Protein AF-A0A1C3VHI4-F1 (afdb_monomer)

Radius of gyration: 15.55 Å; Cα contacts (8 Å, |Δi|>4): 172; chains: 1; bounding box: 32×32×49 Å

Secondary structure (DSSP, 8-state):
-EEEEEEEEE-TTSS-EEEEEEETTS-EEEEEEE--GGGTTSTTTTEEEESSS---HHHHHHHHHHHGGGGGGS-TTSTHHHHHHHHHHHHHHHHHHHHHHHHHHGGG-

pLDDT: mean 90.01, std 13.56, range [45.34, 98.12]

Nearest PDB structures (foldseek):
  4ok4-assembly1_A  TM=4.102E-01  e=2.063E+00  Saccharophagus degradans 2-40
  7fik-assembly1_e  TM=3.287E-01  e=2.193E+00  Xenopus laevis
  3brb-assembly1_A  TM=2.843E-01  e=1.521E+00  Homo sapiens
  5kuy-assembly1_G  TM=4.425E-01  e=8.897E+00  synthetic construct

Mean predicted aligned error: 6.11 Å

Structure (mmCIF, N/CA/C/O backbone):
data_AF-A0A1C3VHI4-F1
#
_entry.id   AF-A0A1C3VHI4-F1
#
loop_
_atom_site.group_PDB
_atom_site.id
_atom_site.type_symbol
_atom_site.label_atom_id
_atom_site.label_alt_id
_atom_site.label_comp_id
_atom_site.label_asym_id
_atom_site.label_entity_id
_atom_site.label_seq_id
_atom_site.pdbx_PDB_ins_code
_atom_site.Cartn_x
_atom_site.Cartn_y
_atom_site.Cartn_z
_atom_site.occupancy
_atom_site.B_iso_or_equiv
_atom_site.auth_seq_id
_atom_site.auth_comp_id
_atom_site.auth_asym_id
_atom_site.auth_atom_id
_atom_site.pdbx_PDB_model_num
ATOM 1 N N . MET A 1 1 ? -10.819 -4.820 3.141 1.00 85.25 1 MET A N 1
ATOM 2 C CA . MET A 1 1 ? -10.964 -3.392 3.514 1.00 85.25 1 MET A CA 1
ATOM 3 C C . MET A 1 1 ? -10.107 -3.123 4.748 1.00 85.25 1 MET A C 1
ATOM 5 O O . MET A 1 1 ? -9.870 -4.064 5.501 1.00 85.25 1 MET A O 1
ATOM 9 N N . PHE A 1 2 ? -9.664 -1.879 4.947 1.00 94.44 2 PHE A N 1
ATOM 10 C CA . PHE A 1 2 ? -8.754 -1.477 6.027 1.00 94.44 2 PHE A CA 1
ATOM 11 C C . PHE A 1 2 ? -9.478 -0.674 7.102 1.00 94.44 2 PHE A C 1
ATOM 13 O O . PHE A 1 2 ? -10.298 0.180 6.777 1.00 94.44 2 PHE A O 1
ATOM 20 N N . LYS A 1 3 ? -9.165 -0.958 8.364 1.00 94.69 3 LYS A N 1
ATOM 21 C CA . LYS A 1 3 ? -9.757 -0.321 9.539 1.00 94.69 3 LYS A CA 1
ATOM 22 C C . LYS A 1 3 ? -8.941 0.890 9.984 1.00 94.69 3 LYS A C 1
ATOM 24 O O . LYS A 1 3 ? -9.504 1.959 10.196 1.00 94.69 3 LYS A O 1
ATOM 29 N N . SER A 1 4 ? -7.628 0.725 10.116 1.00 94.62 4 SER A N 1
ATOM 30 C CA . SER A 1 4 ? -6.726 1.768 10.609 1.00 94.62 4 SER A CA 1
ATOM 31 C C . SER A 1 4 ? -5.285 1.498 10.206 1.00 94.62 4 SER A C 1
ATOM 33 O O . SER A 1 4 ? -4.899 0.365 9.924 1.00 94.62 4 SER A O 1
ATOM 35 N N . ILE A 1 5 ? -4.480 2.556 10.215 1.00 95.81 5 ILE A N 1
ATOM 36 C CA . ILE A 1 5 ? -3.028 2.438 10.148 1.00 95.81 5 ILE A CA 1
ATOM 37 C C . ILE A 1 5 ? -2.514 2.136 11.554 1.00 95.81 5 ILE A C 1
ATOM 39 O O . ILE A 1 5 ? -2.829 2.871 12.488 1.00 95.81 5 ILE A O 1
ATOM 43 N N . SER A 1 6 ? -1.766 1.047 11.703 1.00 94.00 6 SER A N 1
ATOM 44 C CA . SER A 1 6 ? -1.216 0.630 12.994 1.00 94.00 6 SER A CA 1
ATOM 45 C C . SER A 1 6 ? 0.146 1.260 13.257 1.00 94.00 6 SER A C 1
ATOM 47 O O . SER A 1 6 ? 0.391 1.705 14.373 1.00 94.00 6 SER A O 1
ATOM 49 N N . ASP A 1 7 ? 1.024 1.282 12.249 1.00 94.75 7 ASP A N 1
ATOM 50 C CA . ASP A 1 7 ? 2.389 1.805 12.376 1.00 94.75 7 ASP A CA 1
ATOM 51 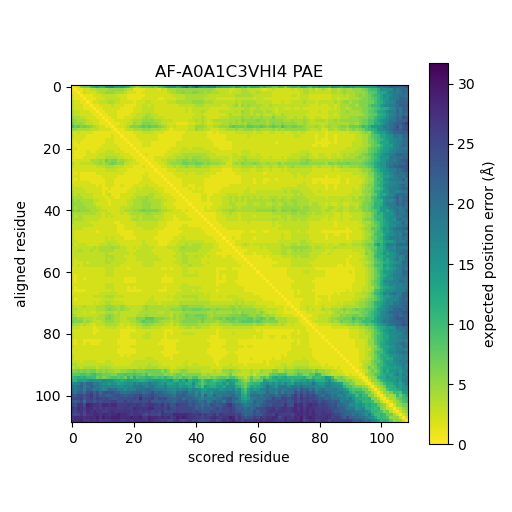C C . ASP A 1 7 ? 3.043 2.059 10.999 1.00 94.75 7 ASP A C 1
ATOM 53 O O . ASP A 1 7 ? 2.531 1.635 9.952 1.00 94.75 7 ASP A O 1
ATOM 57 N N . SER A 1 8 ? 4.214 2.698 10.994 1.00 96.06 8 SER A N 1
ATOM 58 C CA . SER A 1 8 ? 5.139 2.743 9.856 1.00 96.06 8 SER A CA 1
ATOM 59 C C . SER A 1 8 ? 6.600 2.710 10.285 1.00 96.06 8 SER A C 1
ATOM 61 O O . SER A 1 8 ? 6.964 3.087 11.392 1.00 96.06 8 SER A O 1
ATOM 63 N N . ALA A 1 9 ? 7.466 2.291 9.363 1.00 96.12 9 ALA A N 1
ATOM 64 C CA . ALA A 1 9 ? 8.906 2.295 9.582 1.00 96.12 9 ALA A CA 1
ATOM 65 C C . ALA A 1 9 ? 9.666 2.689 8.315 1.00 96.12 9 ALA A C 1
ATOM 67 O O . ALA A 1 9 ? 9.238 2.395 7.200 1.00 96.12 9 ALA A O 1
ATOM 68 N N . ALA A 1 10 ? 10.828 3.312 8.494 1.00 95.88 10 ALA A N 1
ATOM 69 C CA . ALA A 1 10 ? 11.800 3.522 7.430 1.00 95.88 10 ALA A CA 1
ATOM 70 C C . ALA A 1 10 ? 12.943 2.513 7.580 1.00 95.88 10 ALA A C 1
ATOM 72 O O . ALA A 1 10 ? 13.484 2.331 8.673 1.00 95.88 10 ALA A O 1
ATOM 73 N N . ALA A 1 11 ? 13.312 1.851 6.488 1.00 94.12 11 ALA A N 1
ATOM 74 C CA . ALA A 1 11 ? 14.425 0.917 6.480 1.00 94.12 11 ALA A CA 1
ATOM 75 C C . ALA A 1 11 ? 15.768 1.660 6.394 1.00 94.12 11 ALA A C 1
ATOM 77 O O . ALA A 1 11 ? 15.898 2.690 5.730 1.00 94.12 11 ALA A O 1
ATOM 78 N N . ALA A 1 12 ? 16.809 1.088 7.001 1.00 94.88 12 ALA A N 1
ATOM 79 C CA . ALA A 1 12 ? 18.186 1.582 6.903 1.00 94.88 12 ALA A CA 1
ATOM 80 C C . ALA A 1 12 ? 18.874 1.171 5.580 1.00 94.88 12 ALA A C 1
ATOM 82 O O . ALA A 1 12 ? 20.071 0.900 5.548 1.00 94.88 12 ALA A O 1
ATOM 83 N N . ASP A 1 13 ? 18.113 1.083 4.488 1.00 94.81 13 ASP A N 1
ATOM 84 C CA . ASP A 1 13 ? 18.569 0.622 3.169 1.00 94.81 13 ASP A CA 1
ATOM 85 C C . ASP A 1 13 ? 18.662 1.751 2.125 1.00 94.81 13 ASP A C 1
ATOM 87 O O . ASP A 1 13 ? 18.952 1.507 0.948 1.00 94.81 13 ASP A O 1
ATOM 91 N N . GLY A 1 14 ? 18.424 2.991 2.562 1.00 89.56 14 GLY A N 1
ATOM 92 C CA . GLY A 1 14 ? 18.515 4.181 1.724 1.00 89.56 14 GLY A CA 1
ATOM 93 C C . GLY A 1 14 ? 17.199 4.713 1.176 1.00 89.56 14 GLY A C 1
ATOM 94 O O . GLY A 1 14 ? 17.237 5.685 0.420 1.00 89.56 14 GLY A O 1
ATOM 95 N N . GLY A 1 15 ? 16.052 4.132 1.543 1.00 94.12 15 GLY A N 1
ATOM 96 C CA . GLY A 1 15 ? 14.774 4.785 1.260 1.00 94.12 15 GLY A CA 1
ATOM 97 C C . GLY A 1 15 ? 13.520 3.927 1.326 1.00 94.12 15 GLY A C 1
ATOM 98 O O . GLY A 1 15 ? 12.443 4.477 1.097 1.00 94.12 15 GLY A O 1
ATOM 99 N N . SER A 1 16 ? 13.608 2.618 1.586 1.00 97.50 16 SER A N 1
ATOM 100 C CA . SER A 1 16 ? 12.402 1.791 1.670 1.00 97.50 16 SER A CA 1
ATOM 101 C C . SER A 1 16 ? 11.571 2.142 2.898 1.00 97.50 16 SER A C 1
ATOM 103 O O . SER A 1 16 ? 12.091 2.490 3.960 1.00 97.50 16 SER A O 1
ATOM 105 N N . LEU A 1 17 ? 10.257 2.016 2.745 1.00 97.88 17 LEU A N 1
ATOM 106 C CA . LEU A 1 17 ? 9.276 2.329 3.777 1.00 97.88 17 LEU A CA 1
ATOM 107 C C . LEU A 1 17 ? 8.381 1.115 4.000 1.00 97.88 17 LEU A C 1
ATOM 109 O O . LEU A 1 17 ? 8.060 0.405 3.048 1.00 97.88 17 LEU A O 1
ATOM 113 N N . ALA A 1 18 ? 7.950 0.910 5.238 1.00 97.75 18 ALA A N 1
ATOM 114 C CA . ALA A 1 18 ? 6.957 -0.077 5.629 1.00 97.75 18 ALA A CA 1
ATOM 115 C C . ALA A 1 18 ? 5.723 0.619 6.214 1.00 97.75 18 ALA A C 1
ATOM 117 O O . ALA A 1 18 ? 5.842 1.596 6.955 1.00 97.75 18 ALA A O 1
ATOM 118 N N . LEU A 1 19 ? 4.548 0.087 5.893 1.00 97.88 19 LEU A N 1
ATOM 119 C CA . LEU A 1 19 ? 3.248 0.525 6.379 1.00 97.88 19 LEU A CA 1
ATOM 120 C C . LEU A 1 19 ? 2.496 -0.690 6.918 1.00 97.88 19 LEU A C 1
ATOM 122 O O . LEU A 1 19 ? 2.309 -1.667 6.194 1.00 97.88 19 LEU A O 1
ATOM 126 N N . PHE A 1 20 ? 2.056 -0.620 8.169 1.00 97.50 20 PHE A N 1
ATOM 127 C CA . PHE A 1 20 ? 1.292 -1.676 8.823 1.00 97.50 20 PHE A CA 1
ATOM 128 C C . PHE A 1 20 ? -0.165 -1.243 8.930 1.00 97.50 20 PHE A C 1
ATOM 130 O O . PHE A 1 20 ? -0.466 -0.186 9.489 1.00 97.50 20 PHE A O 1
ATOM 137 N N . VAL A 1 21 ? -1.070 -2.045 8.376 1.00 96.75 21 VAL A N 1
ATOM 138 C CA . VAL A 1 21 ? -2.487 -1.701 8.262 1.00 96.75 21 VAL A CA 1
ATOM 139 C C . VAL A 1 21 ? -3.333 -2.798 8.884 1.00 96.75 21 VAL A C 1
ATOM 141 O O . VAL A 1 21 ? -3.278 -3.953 8.462 1.00 96.75 21 VAL A O 1
ATOM 144 N N . GLU A 1 22 ? -4.147 -2.429 9.867 1.00 96.88 22 GLU A N 1
ATOM 145 C CA . GLU A 1 22 ? -5.142 -3.324 10.444 1.00 96.88 22 GLU A CA 1
ATOM 146 C C . GLU A 1 22 ? -6.318 -3.450 9.475 1.00 96.88 22 GLU A C 1
ATOM 148 O O . GLU A 1 22 ? -6.925 -2.459 9.048 1.00 96.88 22 GLU A O 1
ATOM 153 N N . ARG A 1 23 ? -6.653 -4.681 9.107 1.00 95.62 23 ARG A N 1
ATOM 154 C CA . ARG A 1 23 ? -7.798 -5.000 8.258 1.00 95.62 23 ARG A CA 1
ATOM 155 C C . ARG A 1 23 ? -9.038 -5.270 9.102 1.00 95.62 23 ARG A C 1
ATOM 157 O O . ARG A 1 23 ? -8.962 -5.614 10.276 1.00 95.62 23 ARG A O 1
ATOM 164 N N . PHE A 1 24 ? -10.215 -5.152 8.490 1.00 93.94 24 PHE A N 1
ATOM 165 C CA . PHE A 1 24 ? -11.475 -5.462 9.184 1.00 93.94 24 PHE A CA 1
ATOM 166 C C . PHE A 1 24 ? -11.641 -6.942 9.551 1.00 93.94 24 PHE A C 1
ATOM 168 O O . PHE A 1 24 ? -12.449 -7.252 10.420 1.00 93.94 24 PHE A O 1
ATOM 175 N N . ASP A 1 25 ? -10.900 -7.841 8.905 1.00 92.94 25 ASP A N 1
ATOM 176 C CA . ASP A 1 25 ? -10.858 -9.268 9.247 1.00 92.94 25 ASP A CA 1
ATOM 177 C C . ASP A 1 25 ? -9.931 -9.569 10.442 1.00 92.94 25 ASP A C 1
ATOM 179 O O . ASP A 1 25 ? -9.834 -10.718 10.864 1.00 92.94 25 ASP A O 1
ATOM 183 N N . GLY A 1 26 ? -9.300 -8.544 11.027 1.00 92.00 26 GLY A N 1
ATOM 184 C CA . GLY A 1 26 ? -8.404 -8.669 12.174 1.00 92.00 26 GLY A CA 1
ATOM 185 C C . GLY A 1 26 ? -6.957 -8.995 11.803 1.00 92.00 26 GLY A C 1
ATOM 186 O O . GLY A 1 26 ? -6.115 -9.057 12.697 1.00 92.00 26 GLY A O 1
ATOM 187 N N . GLU A 1 27 ? -6.641 -9.173 10.516 1.00 94.94 27 GLU A N 1
ATOM 188 C CA . GLU A 1 27 ? -5.263 -9.384 10.077 1.00 94.94 27 GLU A CA 1
ATOM 189 C C . GLU A 1 27 ? -4.490 -8.067 9.949 1.00 94.94 27 GLU A C 1
ATOM 191 O O . GLU A 1 27 ? -5.027 -7.022 9.566 1.00 94.94 27 GLU A O 1
ATOM 196 N N . LEU A 1 28 ? -3.189 -8.135 10.233 1.00 96.56 28 LEU A N 1
ATOM 197 C CA . LEU A 1 28 ? -2.255 -7.045 9.987 1.00 96.56 28 LEU A CA 1
ATOM 198 C C . LEU A 1 28 ? -1.577 -7.261 8.630 1.00 96.56 28 LEU A C 1
ATOM 200 O O . LEU A 1 28 ? -0.772 -8.179 8.466 1.00 96.56 28 LEU A O 1
ATOM 204 N N . GLU A 1 29 ? -1.889 -6.407 7.658 1.00 97.31 29 GLU A N 1
ATOM 205 C CA . GLU A 1 29 ? -1.231 -6.416 6.350 1.00 97.31 29 GLU A CA 1
ATOM 206 C C . GLU A 1 29 ? -0.074 -5.416 6.359 1.00 97.31 29 GLU A C 1
ATOM 208 O O . GLU A 1 29 ? -0.244 -4.242 6.694 1.00 97.31 29 GLU A O 1
ATOM 213 N N . GLN A 1 30 ? 1.113 -5.894 5.998 1.00 97.94 30 GLN A N 1
ATOM 214 C CA . GLN A 1 30 ? 2.307 -5.083 5.837 1.00 97.94 30 GLN A CA 1
ATOM 215 C C . GLN A 1 30 ? 2.512 -4.783 4.357 1.00 97.94 30 GLN A C 1
ATOM 217 O O . GLN A 1 30 ? 2.685 -5.691 3.540 1.00 97.94 30 GLN A O 1
ATOM 222 N N . PHE A 1 31 ? 2.573 -3.496 4.036 1.00 98.12 31 PHE A N 1
ATOM 223 C CA . PHE A 1 31 ? 3.001 -3.009 2.736 1.00 98.12 31 PHE A CA 1
ATOM 224 C C . PHE A 1 31 ? 4.424 -2.476 2.828 1.00 98.12 31 PHE A C 1
ATOM 226 O O . PHE A 1 31 ? 4.761 -1.760 3.769 1.00 98.12 31 PHE A O 1
ATOM 233 N N . ILE A 1 32 ? 5.252 -2.782 1.834 1.00 98.06 32 ILE A N 1
ATOM 234 C CA . ILE A 1 32 ? 6.619 -2.261 1.744 1.00 98.06 32 ILE A CA 1
ATOM 235 C C . ILE A 1 32 ? 6.803 -1.593 0.391 1.00 98.06 32 ILE A C 1
ATOM 237 O O . ILE A 1 32 ? 6.610 -2.246 -0.631 1.00 98.06 32 ILE A O 1
ATOM 241 N N . ILE A 1 33 ? 7.220 -0.327 0.387 1.00 97.81 33 ILE A N 1
ATOM 242 C CA . ILE A 1 33 ? 7.760 0.329 -0.805 1.00 97.81 33 ILE A CA 1
ATOM 243 C C . ILE A 1 33 ? 9.261 0.036 -0.861 1.00 97.81 33 ILE A C 1
ATOM 245 O O . ILE A 1 33 ? 10.004 0.494 0.007 1.00 97.81 33 ILE A O 1
ATOM 249 N N . ASN A 1 34 ? 9.727 -0.679 -1.887 1.00 97.38 34 ASN A N 1
ATOM 250 C CA . ASN A 1 34 ? 11.157 -0.918 -2.085 1.00 97.38 34 ASN A CA 1
ATOM 251 C C . ASN A 1 34 ? 11.815 0.280 -2.782 1.00 97.38 34 ASN A C 1
ATOM 253 O O . ASN A 1 34 ? 11.744 0.425 -3.999 1.00 97.38 34 ASN A O 1
ATOM 257 N N . ARG A 1 35 ? 12.497 1.125 -2.013 1.00 96.94 35 ARG A N 1
ATOM 258 C CA . ARG A 1 35 ? 13.281 2.272 -2.511 1.00 96.94 35 ARG A CA 1
ATOM 259 C C . ARG A 1 35 ? 14.746 2.194 -2.070 1.00 96.94 35 ARG A C 1
ATOM 261 O O . ARG A 1 35 ? 15.449 3.205 -2.093 1.00 96.94 35 ARG A O 1
ATOM 268 N N . SER A 1 36 ? 15.205 1.000 -1.695 1.00 97.00 36 SER A N 1
ATOM 269 C CA . SER A 1 36 ? 16.596 0.743 -1.323 1.00 97.00 36 SER A CA 1
ATOM 270 C C . SER A 1 36 ? 17.574 1.223 -2.400 1.00 97.00 36 SER A C 1
ATOM 272 O O . SER A 1 36 ? 17.271 1.225 -3.597 1.00 97.00 36 SER A O 1
ATOM 274 N N . PHE A 1 37 ? 18.792 1.599 -2.000 1.00 95.88 37 PHE A N 1
ATOM 275 C CA . PHE A 1 37 ? 19.828 1.964 -2.973 1.00 95.88 37 PHE A CA 1
ATOM 276 C C . PHE A 1 37 ? 20.144 0.819 -3.940 1.00 95.88 37 PHE A C 1
ATOM 278 O O . PHE A 1 37 ? 20.377 1.069 -5.120 1.00 95.88 37 PHE A O 1
ATOM 285 N N . ALA A 1 38 ? 20.102 -0.423 -3.453 1.00 96.00 38 ALA A N 1
ATOM 286 C CA . ALA A 1 38 ? 20.406 -1.616 -4.234 1.00 96.00 38 ALA A CA 1
ATOM 287 C C . ALA A 1 38 ? 19.352 -1.933 -5.309 1.00 96.00 38 ALA A C 1
ATOM 289 O O . ALA A 1 38 ? 19.683 -2.577 -6.300 1.00 96.00 38 ALA A O 1
ATOM 290 N N . SER A 1 39 ? 18.098 -1.496 -5.140 1.00 95.75 39 SER A N 1
ATOM 291 C CA . SER A 1 39 ? 17.043 -1.765 -6.124 1.00 95.75 39 SER A CA 1
ATOM 292 C C . SER A 1 39 ? 16.982 -0.736 -7.248 1.00 95.75 39 SER A C 1
ATOM 294 O O . SER A 1 39 ? 16.345 -1.008 -8.266 1.00 95.75 39 SER A O 1
ATOM 296 N N . ARG A 1 40 ? 17.648 0.420 -7.124 1.00 94.75 40 ARG A N 1
ATOM 297 C CA . ARG A 1 40 ? 17.639 1.473 -8.153 1.00 94.75 40 ARG A CA 1
ATOM 298 C C . ARG A 1 40 ? 18.047 0.925 -9.525 1.00 94.75 40 ARG A C 1
ATOM 300 O O . ARG A 1 40 ? 19.047 0.230 -9.655 1.00 94.75 40 ARG A O 1
ATOM 307 N N . GLY A 1 41 ? 17.268 1.263 -10.553 1.00 94.62 41 GLY A N 1
ATOM 308 C CA . GLY A 1 41 ? 17.473 0.776 -11.924 1.00 94.62 41 GLY A CA 1
ATOM 309 C C . GLY A 1 41 ? 16.907 -0.622 -12.196 1.00 94.62 41 GLY A C 1
ATOM 310 O O . GLY A 1 41 ? 16.979 -1.091 -13.328 1.00 94.62 41 GLY A O 1
ATOM 311 N N . THR A 1 42 ? 16.313 -1.280 -11.197 1.00 95.62 42 THR A N 1
ATOM 312 C CA . THR A 1 42 ? 15.607 -2.555 -11.375 1.00 95.62 42 THR A CA 1
ATOM 313 C C . THR A 1 42 ? 14.091 -2.344 -11.432 1.00 95.62 42 THR A C 1
ATOM 315 O O . THR A 1 42 ? 13.588 -1.376 -10.855 1.00 95.62 42 THR A O 1
ATOM 318 N N . PRO A 1 43 ? 13.326 -3.285 -12.019 1.00 92.19 43 PRO A N 1
ATOM 319 C CA . PRO A 1 43 ? 11.862 -3.254 -11.968 1.00 92.19 43 PRO A CA 1
ATOM 320 C C . PRO A 1 43 ? 11.278 -3.336 -10.552 1.00 92.19 43 PRO A C 1
ATOM 322 O O . PRO A 1 43 ? 10.086 -3.111 -10.379 1.00 92.19 43 PRO A O 1
ATOM 325 N N . ALA A 1 44 ? 12.079 -3.702 -9.546 1.00 92.69 44 ALA A N 1
ATOM 326 C CA . ALA A 1 44 ? 11.647 -3.759 -8.154 1.00 92.69 44 ALA A CA 1
ATOM 327 C C . ALA A 1 44 ? 11.725 -2.395 -7.447 1.00 92.69 44 ALA A C 1
ATOM 329 O O . ALA A 1 44 ? 11.167 -2.254 -6.359 1.00 92.69 44 ALA A O 1
ATOM 330 N N . TYR A 1 45 ? 12.409 -1.402 -8.030 1.00 96.31 45 TYR A N 1
ATOM 331 C CA . TYR A 1 45 ? 12.476 -0.057 -7.463 1.00 96.31 45 TYR A CA 1
ATOM 332 C C . TYR A 1 45 ? 11.112 0.627 -7.499 1.00 96.31 45 TYR A C 1
ATOM 334 O O . TYR A 1 45 ? 10.407 0.583 -8.504 1.00 96.31 45 TYR A O 1
ATOM 342 N N . ASN A 1 46 ? 10.777 1.309 -6.407 1.00 96.31 46 ASN A N 1
ATOM 343 C CA . ASN A 1 46 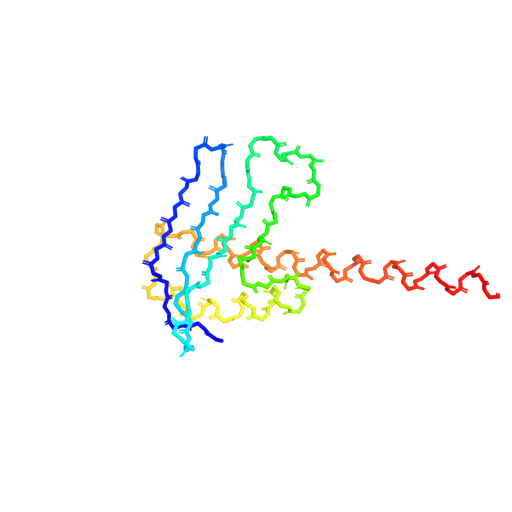? 9.528 2.033 -6.212 1.00 96.31 46 ASN A CA 1
ATOM 344 C C . ASN A 1 46 ? 8.270 1.167 -6.416 1.00 96.31 46 ASN A C 1
ATOM 346 O O . ASN A 1 46 ? 7.219 1.683 -6.782 1.00 96.31 46 ASN A O 1
ATOM 350 N N . LYS A 1 47 ? 8.371 -0.146 -6.167 1.00 96.19 47 LYS A N 1
ATOM 351 C CA . LYS A 1 47 ? 7.217 -1.049 -6.117 1.00 96.19 47 LYS A CA 1
ATOM 352 C C . LYS A 1 47 ? 6.778 -1.306 -4.685 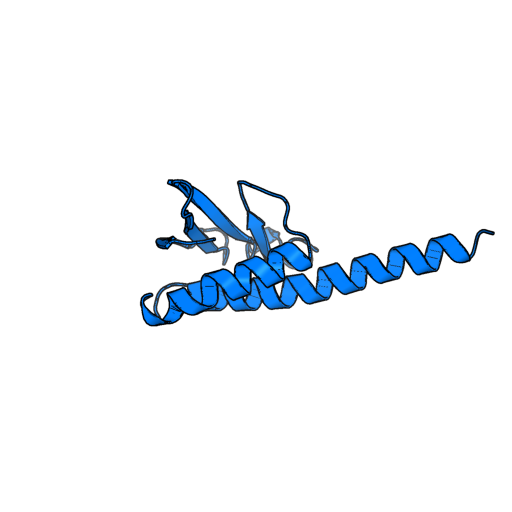1.00 96.19 47 LYS A C 1
ATOM 354 O O . LYS A 1 47 ? 7.606 -1.462 -3.785 1.00 96.19 47 LYS A O 1
ATOM 359 N N . VAL A 1 48 ? 5.465 -1.387 -4.513 1.00 97.81 48 VAL A N 1
ATOM 360 C CA . VAL A 1 48 ? 4.808 -1.845 -3.296 1.00 97.81 48 VAL A CA 1
ATOM 361 C C . VAL A 1 48 ? 4.624 -3.355 -3.370 1.00 97.81 48 VAL A C 1
ATOM 363 O O . VAL A 1 48 ? 4.153 -3.893 -4.376 1.00 97.81 48 VAL A O 1
ATOM 366 N N . VAL A 1 49 ? 4.964 -4.034 -2.280 1.00 97.00 49 VAL A N 1
ATOM 367 C CA . VAL A 1 49 ? 4.650 -5.449 -2.052 1.00 97.00 49 VAL A CA 1
A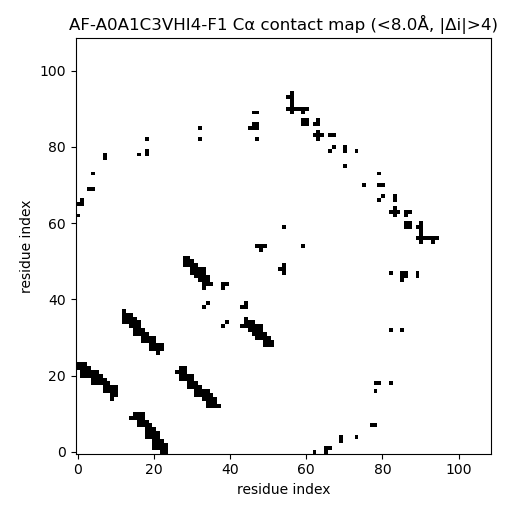TOM 368 C C . VAL A 1 49 ? 3.817 -5.602 -0.786 1.00 97.00 49 VAL A C 1
ATOM 370 O O . VAL A 1 49 ? 3.928 -4.783 0.126 1.00 97.00 49 VAL A O 1
ATOM 373 N N . SER A 1 50 ? 2.988 -6.644 -0.739 1.00 97.25 50 SER A N 1
ATOM 374 C CA . SER A 1 50 ? 2.231 -7.056 0.447 1.00 97.25 50 SER A CA 1
ATOM 375 C C . SER A 1 50 ? 2.748 -8.403 0.941 1.00 97.25 50 SER A C 1
ATOM 377 O O . SER A 1 50 ? 3.081 -9.275 0.137 1.00 97.25 50 SER A O 1
ATOM 379 N N . ASN A 1 51 ? 2.800 -8.584 2.260 1.00 96.50 51 ASN A N 1
ATOM 380 C CA . ASN A 1 51 ? 3.127 -9.871 2.877 1.00 96.50 51 ASN A CA 1
ATOM 381 C C . ASN A 1 51 ? 1.989 -10.905 2.768 1.00 96.50 51 ASN A C 1
ATOM 383 O O . ASN A 1 51 ? 2.249 -12.093 2.936 1.00 96.50 51 ASN A O 1
ATOM 387 N N . LEU A 1 52 ? 0.748 -10.477 2.501 1.00 95.12 52 LEU A N 1
ATOM 388 C CA . LEU A 1 52 ? -0.423 -11.364 2.481 1.00 95.12 52 LEU A CA 1
ATOM 389 C C . LEU A 1 52 ? -0.847 -11.791 1.074 1.00 95.12 52 LEU A C 1
ATOM 391 O O . LEU A 1 52 ? -1.503 -12.820 0.915 1.00 95.12 52 LEU A O 1
ATOM 395 N N . ARG A 1 53 ? -0.532 -11.002 0.040 1.00 93.25 53 ARG A N 1
ATOM 396 C CA . ARG A 1 53 ? -1.038 -11.259 -1.316 1.00 93.25 53 ARG A CA 1
ATOM 397 C C . ARG A 1 53 ? -0.202 -10.613 -2.423 1.00 93.25 53 ARG A C 1
ATOM 399 O O . ARG A 1 53 ? 0.349 -9.531 -2.226 1.00 93.25 53 ARG A O 1
ATOM 406 N N . PRO A 1 54 ? -0.190 -11.204 -3.629 1.00 93.88 54 PRO A N 1
ATOM 407 C CA . PRO A 1 54 ? 0.291 -10.530 -4.828 1.00 93.88 54 PRO A CA 1
ATOM 408 C C . PRO A 1 54 ? -0.554 -9.297 -5.169 1.00 93.88 54 PRO A C 1
ATOM 410 O O . PRO A 1 54 ? -1.780 -9.283 -5.008 1.00 93.88 54 PRO A O 1
ATOM 413 N N . LEU A 1 55 ? 0.102 -8.265 -5.694 1.00 94.69 55 LEU A N 1
ATOM 414 C CA . LEU A 1 55 ? -0.537 -7.003 -6.048 1.00 94.69 55 LEU A CA 1
ATOM 415 C C . LEU A 1 55 ? -0.627 -6.858 -7.571 1.00 94.69 55 LEU A C 1
ATOM 417 O O . LEU A 1 55 ? 0.314 -6.404 -8.215 1.00 94.69 55 LEU A O 1
ATOM 421 N N . SER A 1 56 ? -1.768 -7.260 -8.135 1.00 94.50 56 SER A N 1
ATOM 422 C CA . SER A 1 56 ? -2.144 -6.931 -9.515 1.00 94.50 56 SER A CA 1
ATOM 423 C C . SER A 1 56 ? -2.492 -5.445 -9.660 1.00 94.50 56 SER A C 1
ATOM 425 O O . SER A 1 56 ? -2.693 -4.747 -8.663 1.00 94.50 56 SER A O 1
ATOM 427 N N . ALA A 1 57 ? -2.643 -4.970 -10.900 1.00 94.31 57 ALA A N 1
ATOM 428 C CA . ALA A 1 57 ? -3.092 -3.608 -11.191 1.00 94.31 57 ALA A CA 1
ATOM 429 C C . ALA A 1 57 ? -4.386 -3.231 -10.440 1.00 94.31 57 ALA A C 1
ATOM 431 O O . ALA A 1 57 ? -4.449 -2.201 -9.763 1.00 94.31 57 ALA A O 1
ATOM 432 N N . ASP A 1 58 ? -5.396 -4.101 -10.501 1.00 94.50 58 ASP A N 1
ATOM 433 C CA . ASP A 1 58 ? -6.682 -3.884 -9.834 1.00 94.50 58 ASP A CA 1
ATOM 434 C C . ASP A 1 58 ? -6.556 -3.920 -8.313 1.00 94.50 58 ASP A C 1
ATOM 436 O O . ASP A 1 58 ? -7.148 -3.084 -7.626 1.00 94.50 58 ASP A O 1
ATOM 440 N N . ASN A 1 59 ? -5.728 -4.825 -7.777 1.00 94.94 59 ASN A N 1
ATOM 441 C CA . ASN A 1 59 ? -5.443 -4.866 -6.346 1.00 94.94 59 ASN A CA 1
ATOM 442 C C . ASN A 1 59 ? -4.791 -3.55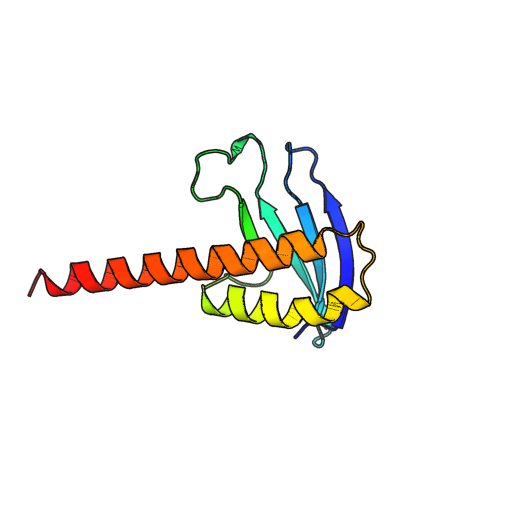8 -5.890 1.00 94.94 59 ASN A C 1
ATOM 444 O O . ASN A 1 59 ? -5.244 -2.975 -4.909 1.00 94.94 59 ASN A O 1
ATOM 448 N N . CYS A 1 60 ? -3.781 -3.061 -6.607 1.00 97.12 60 CYS A N 1
ATOM 449 C CA . CYS A 1 60 ? -3.130 -1.790 -6.297 1.00 97.12 60 CYS A CA 1
ATOM 450 C C . CYS A 1 60 ? -4.133 -0.629 -6.268 1.00 97.12 60 CYS A C 1
ATOM 452 O O . CYS A 1 60 ? -4.167 0.137 -5.304 1.00 97.12 60 CYS A O 1
ATOM 454 N N . ARG A 1 61 ? -5.003 -0.538 -7.282 1.00 96.88 61 ARG A N 1
ATOM 455 C CA . ARG A 1 61 ? -6.044 0.496 -7.370 1.00 96.88 61 ARG A CA 1
ATOM 456 C C . ARG A 1 61 ? -7.044 0.405 -6.215 1.00 96.88 61 ARG A C 1
ATOM 458 O O . ARG A 1 61 ? -7.345 1.416 -5.583 1.00 96.88 61 ARG A O 1
ATOM 465 N N . ALA A 1 62 ? -7.536 -0.798 -5.922 1.00 96.38 62 ALA A N 1
ATOM 466 C CA . ALA A 1 62 ? -8.495 -1.033 -4.848 1.00 96.38 62 ALA A CA 1
ATOM 467 C C . ALA A 1 62 ? -7.894 -0.752 -3.462 1.00 96.38 62 ALA A C 1
ATOM 469 O O . ALA A 1 62 ? -8.566 -0.191 -2.598 1.00 96.38 62 ALA A O 1
ATOM 470 N N . ILE A 1 63 ? -6.625 -1.109 -3.247 1.00 97.00 63 ILE A N 1
ATOM 471 C CA . ILE A 1 63 ? -5.907 -0.835 -1.996 1.00 97.00 63 ILE A CA 1
ATOM 472 C C . ILE A 1 63 ? -5.707 0.668 -1.826 1.00 97.00 63 ILE A C 1
ATOM 474 O O . ILE A 1 63 ? -6.037 1.186 -0.764 1.00 97.00 63 ILE A O 1
ATOM 478 N N . ALA A 1 64 ? -5.243 1.377 -2.859 1.00 97.81 64 ALA A N 1
ATOM 479 C CA . ALA A 1 64 ? -5.082 2.828 -2.805 1.00 97.81 64 ALA A CA 1
ATOM 480 C C . ALA A 1 64 ? -6.401 3.526 -2.434 1.00 97.81 64 ALA A C 1
ATOM 482 O O . ALA A 1 64 ? -6.428 4.326 -1.5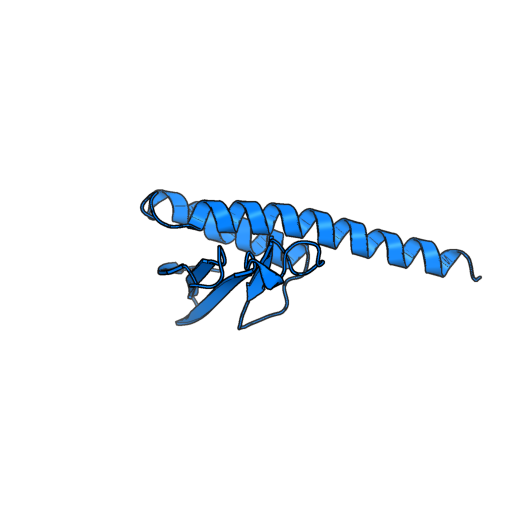02 1.00 97.81 64 ALA A O 1
ATOM 483 N N . ALA A 1 65 ? -7.504 3.156 -3.093 1.00 97.56 65 ALA A N 1
ATOM 484 C CA . ALA A 1 65 ? -8.830 3.699 -2.800 1.00 97.56 65 ALA A CA 1
ATOM 485 C C . ALA A 1 65 ? -9.317 3.366 -1.378 1.00 97.56 65 ALA A C 1
ATOM 487 O O . ALA A 1 65 ? -10.007 4.170 -0.760 1.00 97.56 65 ALA A O 1
ATOM 488 N N . ALA A 1 66 ? -8.958 2.197 -0.840 1.00 96.50 66 ALA A N 1
ATOM 489 C CA . ALA A 1 66 ? -9.319 1.804 0.521 1.00 96.50 66 ALA A CA 1
ATOM 490 C C . ALA A 1 66 ? -8.459 2.484 1.602 1.00 96.50 66 ALA A C 1
ATOM 492 O O . ALA A 1 66 ? -8.917 2.619 2.734 1.00 96.50 66 ALA A O 1
ATOM 493 N N . LEU A 1 67 ? -7.229 2.891 1.277 1.00 96.75 67 LEU A N 1
ATOM 494 C CA . LEU A 1 67 ? -6.333 3.618 2.183 1.00 96.75 67 LEU A CA 1
ATOM 495 C C . LEU A 1 67 ? -6.614 5.127 2.204 1.00 96.75 67 LEU A C 1
ATOM 497 O O . LEU A 1 67 ? -6.395 5.775 3.222 1.00 96.75 67 LEU A O 1
ATOM 501 N N . GLU A 1 68 ? -7.123 5.687 1.107 1.00 96.81 68 GLU A N 1
ATOM 502 C CA . GLU A 1 68 ? -7.363 7.126 0.942 1.00 96.81 68 GLU A CA 1
ATOM 503 C C . GLU A 1 68 ? -8.252 7.758 2.037 1.00 96.81 68 GLU A C 1
ATOM 505 O O . GLU A 1 68 ? -7.867 8.802 2.566 1.00 96.81 68 GLU A O 1
ATOM 510 N N . PRO A 1 69 ? -9.351 7.127 2.503 1.00 95.94 69 PRO A N 1
ATOM 511 C CA . PRO A 1 69 ? -10.140 7.650 3.622 1.00 95.94 69 PRO A CA 1
ATOM 512 C C . PRO A 1 69 ? -9.368 7.752 4.944 1.00 95.94 69 PRO A C 1
ATOM 514 O O . PRO A 1 69 ? -9.718 8.565 5.798 1.00 95.94 69 PRO A O 1
ATOM 517 N N . LEU A 1 70 ? -8.313 6.950 5.127 1.00 95.50 70 LEU A N 1
ATOM 518 C CA . LEU A 1 70 ? -7.518 6.944 6.355 1.00 95.50 70 LEU A CA 1
ATOM 519 C C . LEU A 1 70 ? -6.583 8.159 6.452 1.00 95.50 70 LEU A C 1
ATOM 521 O O . LEU A 1 70 ? -6.116 8.465 7.548 1.00 95.50 70 LEU A O 1
ATOM 525 N N . LEU A 1 71 ? -6.349 8.895 5.355 1.00 94.62 71 LEU A N 1
ATOM 526 C CA . LEU A 1 71 ? -5.516 10.105 5.352 1.00 94.62 71 LEU A CA 1
ATOM 527 C C . LEU A 1 71 ? -6.016 11.166 6.335 1.00 94.62 71 LEU A C 1
ATOM 529 O O . LEU A 1 71 ? -5.210 11.798 7.004 1.00 94.62 71 LEU A O 1
ATOM 533 N N . ALA A 1 72 ? -7.334 11.334 6.467 1.00 92.38 72 ALA A N 1
ATOM 534 C CA . ALA A 1 72 ? -7.909 12.342 7.358 1.00 92.38 72 ALA A CA 1
ATOM 535 C C . ALA A 1 72 ? -7.614 12.073 8.846 1.00 92.38 72 ALA A C 1
ATOM 537 O O . ALA A 1 72 ? -7.554 13.008 9.641 1.00 92.38 72 ALA A O 1
ATOM 538 N N . ALA A 1 73 ? -7.433 10.803 9.216 1.00 90.94 73 ALA A N 1
ATOM 539 C CA . ALA A 1 73 ? -7.148 10.375 10.584 1.00 90.94 73 ALA A CA 1
ATOM 540 C C . ALA A 1 73 ? -5.658 10.082 10.826 1.00 90.94 73 ALA A C 1
ATOM 542 O O . ALA A 1 73 ? -5.261 9.818 11.960 1.00 90.94 73 ALA A O 1
ATOM 543 N N . THR A 1 74 ? -4.834 10.114 9.776 1.00 90.81 74 THR A N 1
ATOM 544 C CA . THR A 1 74 ? -3.415 9.767 9.852 1.00 90.81 74 THR A CA 1
ATOM 545 C C . THR A 1 74 ? -2.573 11.045 9.880 1.00 90.81 74 THR A C 1
ATOM 547 O O . THR A 1 74 ? -2.719 11.884 8.991 1.00 90.81 74 THR A O 1
ATOM 550 N N . PRO A 1 75 ? -1.669 11.220 10.861 1.00 90.81 75 PRO A N 1
ATOM 551 C CA . PRO A 1 75 ? -0.761 12.361 10.888 1.00 90.81 75 PRO A CA 1
ATOM 552 C C . PRO A 1 75 ? 0.044 12.482 9.589 1.00 90.81 75 PRO A C 1
ATOM 554 O O . PRO A 1 75 ? 0.528 11.484 9.064 1.00 90.81 75 PRO A O 1
ATOM 557 N N . SER A 1 76 ? 0.263 13.705 9.104 1.00 87.06 76 SER A N 1
ATOM 558 C CA . SER A 1 76 ? 0.974 13.955 7.837 1.00 87.06 76 SER A CA 1
ATOM 559 C C . SER A 1 76 ? 2.438 13.502 7.826 1.00 87.06 76 SER A C 1
ATOM 561 O O . SER A 1 76 ? 3.022 13.371 6.757 1.00 87.06 76 SER A O 1
ATOM 563 N N . ILE A 1 77 ? 3.032 13.251 8.999 1.00 87.38 77 ILE A N 1
ATOM 564 C CA . ILE A 1 77 ? 4.371 12.656 9.125 1.00 87.38 77 ILE A CA 1
ATOM 565 C C . ILE A 1 77 ? 4.396 11.184 8.683 1.00 87.38 77 ILE A C 1
ATOM 567 O O . ILE A 1 77 ? 5.455 10.645 8.376 1.00 87.38 77 ILE A O 1
ATOM 571 N N . HIS A 1 78 ? 3.237 10.523 8.667 1.00 92.31 78 HIS A N 1
ATOM 572 C CA . HIS A 1 78 ? 3.121 9.133 8.264 1.00 92.31 78 HIS A CA 1
ATOM 573 C C . HIS A 1 78 ? 3.245 9.017 6.739 1.00 92.31 78 HIS A C 1
ATOM 575 O O . HIS A 1 78 ? 2.596 9.779 6.018 1.00 92.31 78 HIS A O 1
ATOM 581 N N . PRO A 1 79 ? 3.955 8.009 6.205 1.00 95.69 79 PRO A N 1
ATOM 582 C CA . PRO A 1 79 ? 4.146 7.850 4.763 1.00 95.69 79 PRO A CA 1
ATOM 583 C C . PRO A 1 79 ? 2.886 7.386 4.009 1.00 95.69 79 PRO A C 1
ATOM 585 O O . PRO A 1 79 ? 2.982 6.916 2.883 1.00 95.69 79 PRO A O 1
ATOM 588 N N . LEU A 1 80 ? 1.686 7.466 4.597 1.00 97.06 80 LEU A N 1
ATOM 589 C CA . LEU A 1 80 ? 0.464 6.920 3.995 1.00 97.06 80 LEU A CA 1
ATOM 590 C C . LEU A 1 80 ? 0.191 7.498 2.594 1.00 97.06 80 LEU A C 1
ATOM 592 O O . LEU A 1 80 ? -0.184 6.753 1.689 1.00 97.06 80 LEU A O 1
ATOM 596 N N . ALA A 1 81 ? 0.414 8.802 2.408 1.00 96.69 81 ALA A N 1
ATOM 597 C CA . ALA A 1 81 ? 0.254 9.455 1.110 1.00 96.69 81 ALA A CA 1
ATOM 598 C C . ALA A 1 81 ? 1.204 8.864 0.051 1.00 96.69 81 ALA A C 1
ATOM 600 O O . ALA A 1 81 ? 0.745 8.501 -1.033 1.00 96.69 81 ALA A O 1
ATOM 601 N N . ASP A 1 82 ? 2.480 8.660 0.398 1.00 96.62 82 ASP A N 1
ATOM 602 C CA . ASP A 1 82 ? 3.474 8.023 -0.475 1.00 96.62 82 ASP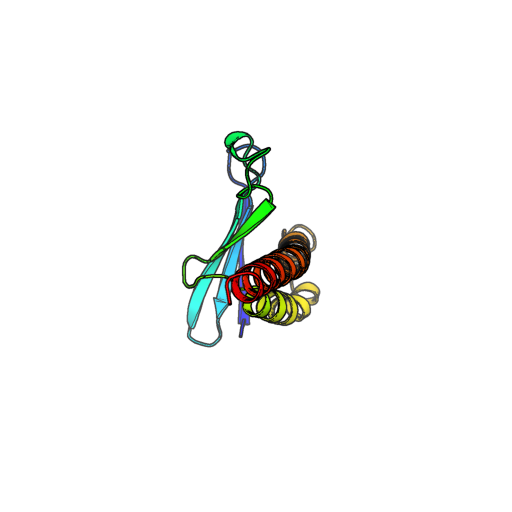 A CA 1
ATOM 603 C C . ASP A 1 82 ? 3.043 6.619 -0.908 1.00 96.62 82 ASP A C 1
ATOM 605 O O . ASP A 1 82 ? 3.217 6.242 -2.070 1.00 96.62 82 ASP A O 1
ATOM 609 N N . PHE A 1 83 ? 2.473 5.830 0.006 1.00 97.94 83 PHE A N 1
ATOM 610 C CA . PHE A 1 83 ? 1.958 4.497 -0.315 1.00 97.94 83 PHE A CA 1
ATOM 611 C C . PHE A 1 83 ? 0.787 4.560 -1.292 1.00 97.94 83 PHE A C 1
ATOM 613 O O . PHE A 1 83 ? 0.771 3.807 -2.265 1.00 97.94 83 PHE A O 1
ATOM 620 N N . ILE A 1 84 ? -0.168 5.466 -1.070 1.00 97.88 84 ILE A N 1
ATOM 621 C CA . ILE A 1 84 ? -1.325 5.642 -1.957 1.00 97.88 84 ILE A CA 1
ATOM 622 C C . ILE A 1 84 ? -0.870 6.048 -3.360 1.00 97.88 84 ILE A C 1
ATOM 624 O O . ILE A 1 84 ? -1.329 5.464 -4.342 1.00 97.88 84 ILE A O 1
ATOM 628 N N . GLU A 1 85 ? 0.040 7.014 -3.469 1.00 97.81 85 GLU A N 1
ATOM 629 C CA . GLU A 1 85 ? 0.570 7.460 -4.758 1.00 97.81 85 GLU A CA 1
ATOM 630 C C . GLU A 1 85 ? 1.332 6.339 -5.471 1.00 97.81 85 GLU A C 1
ATOM 632 O O . GLU A 1 85 ? 1.065 6.053 -6.639 1.00 97.81 85 GLU A O 1
ATOM 637 N N . THR A 1 86 ? 2.213 5.637 -4.755 1.00 97.88 86 THR A N 1
ATOM 638 C CA . THR A 1 86 ? 3.010 4.547 -5.333 1.00 97.88 86 THR A CA 1
ATOM 639 C C . THR A 1 86 ? 2.121 3.396 -5.814 1.00 97.88 86 THR A C 1
ATOM 641 O O . THR A 1 86 ? 2.333 2.868 -6.903 1.00 97.88 86 THR A O 1
ATOM 644 N N . LEU A 1 87 ? 1.072 3.039 -5.063 1.00 97.94 87 LEU A N 1
ATOM 645 C CA . LEU A 1 87 ? 0.076 2.047 -5.487 1.00 97.94 87 LEU A CA 1
ATOM 646 C C . LEU A 1 87 ? -0.702 2.504 -6.728 1.00 97.94 87 LEU A C 1
ATOM 648 O O . LEU A 1 87 ? -0.923 1.706 -7.642 1.00 97.94 87 LEU A O 1
ATOM 652 N N . LYS A 1 88 ? -1.110 3.779 -6.787 1.00 97.81 88 LYS A N 1
ATOM 653 C CA . LYS A 1 88 ? -1.783 4.347 -7.966 1.00 97.81 88 LYS A CA 1
ATOM 654 C C . LYS A 1 88 ? -0.882 4.259 -9.195 1.00 97.81 88 LYS A C 1
ATOM 656 O O . LYS A 1 88 ? -1.360 3.853 -10.252 1.00 97.81 88 LYS A O 1
ATOM 661 N N . GLU A 1 89 ? 0.401 4.573 -9.065 1.00 96.81 89 GLU A N 1
ATOM 662 C CA . GLU A 1 89 ? 1.345 4.495 -10.180 1.00 96.81 89 GLU A CA 1
ATOM 663 C C . GLU A 1 89 ? 1.615 3.052 -10.615 1.00 96.81 89 GLU A C 1
ATOM 665 O O . GLU A 1 89 ? 1.478 2.720 -11.792 1.00 96.81 89 GLU A O 1
ATOM 670 N N . GLN A 1 90 ? 1.872 2.155 -9.660 1.00 96.50 90 GLN A N 1
ATOM 671 C CA . GLN A 1 90 ? 2.046 0.731 -9.941 1.00 96.50 90 GLN A CA 1
ATOM 672 C C . GLN A 1 90 ? 0.819 0.136 -10.643 1.00 96.50 90 GLN A C 1
ATOM 674 O O . GLN A 1 90 ? 0.974 -0.686 -11.540 1.00 96.50 90 GLN A O 1
ATOM 679 N N . SER A 1 91 ? -0.399 0.576 -10.302 1.00 96.00 91 SER A N 1
ATOM 680 C CA . SER A 1 91 ? -1.610 0.104 -10.985 1.00 96.00 91 SER A CA 1
ATOM 681 C C . SER A 1 91 ? -1.628 0.410 -12.487 1.00 96.00 91 SER A C 1
ATOM 683 O O . SER A 1 91 ? -2.163 -0.385 -13.255 1.00 96.00 91 SER A O 1
ATOM 685 N N . LYS A 1 92 ? -1.024 1.527 -12.916 1.00 94.38 92 LYS A N 1
ATOM 686 C CA . LYS A 1 92 ? -0.928 1.904 -14.333 1.00 94.38 92 LYS A CA 1
ATOM 687 C C . LYS A 1 92 ? 0.098 1.028 -15.046 1.00 94.38 92 LYS A C 1
ATOM 689 O O . LYS A 1 92 ? -0.232 0.396 -16.045 1.00 94.38 92 LYS A O 1
ATOM 694 N N . ILE A 1 93 ? 1.289 0.902 -14.460 1.00 88.56 93 ILE A N 1
ATOM 695 C CA . ILE A 1 93 ? 2.402 0.119 -15.017 1.00 88.56 93 ILE A CA 1
ATOM 696 C C . ILE A 1 93 ? 1.999 -1.351 -15.215 1.00 88.56 93 ILE A C 1
ATOM 698 O O . ILE A 1 93 ? 2.230 -1.927 -16.276 1.00 88.56 93 ILE A O 1
ATOM 702 N N . GLU A 1 94 ? 1.353 -1.960 -14.217 1.00 83.44 94 GLU A N 1
ATOM 703 C CA . GLU A 1 94 ? 0.924 -3.364 -14.293 1.00 83.44 94 GLU A CA 1
ATOM 704 C C . GLU A 1 94 ? -0.222 -3.572 -15.307 1.00 83.44 94 GLU A C 1
ATOM 706 O O . GLU A 1 94 ? -0.335 -4.645 -15.899 1.00 83.44 94 GLU A O 1
ATOM 711 N N . SER A 1 95 ? -1.054 -2.551 -15.559 1.00 75.88 95 SER A N 1
ATOM 712 C CA . SER A 1 95 ? -2.106 -2.620 -16.588 1.00 75.88 95 SER A CA 1
ATOM 713 C C . SER A 1 95 ? -1.550 -2.541 -18.020 1.00 75.88 95 SER A C 1
ATOM 715 O O . SER A 1 95 ? -2.017 -3.245 -18.918 1.00 75.88 95 SER A O 1
ATOM 717 N N . GLU A 1 96 ? -0.497 -1.749 -18.231 1.00 72.81 96 GLU A N 1
ATOM 718 C CA . GLU A 1 96 ? 0.185 -1.610 -19.526 1.00 72.81 96 GLU A CA 1
ATOM 719 C C . GLU A 1 96 ? 1.023 -2.855 -19.864 1.00 72.81 96 GLU A C 1
ATOM 721 O O . GLU A 1 96 ? 1.048 -3.314 -21.012 1.00 72.81 96 GLU A O 1
ATOM 726 N N . ALA A 1 97 ? 1.646 -3.466 -18.850 1.00 65.81 97 ALA A N 1
ATOM 727 C C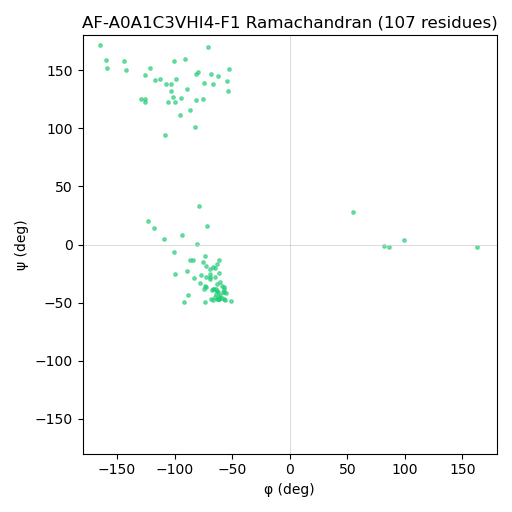A . ALA A 1 97 ? 2.372 -4.723 -19.001 1.00 65.81 97 ALA A CA 1
ATOM 728 C C . ALA A 1 97 ? 1.451 -5.875 -19.442 1.00 65.81 97 ALA A C 1
ATOM 730 O O . ALA A 1 97 ? 1.830 -6.647 -20.321 1.00 65.81 97 ALA A O 1
ATOM 731 N N . ALA A 1 98 ? 0.230 -5.964 -18.898 1.00 61.09 98 ALA A N 1
ATOM 732 C CA . ALA A 1 98 ? -0.744 -6.993 -19.279 1.00 61.09 98 ALA A CA 1
ATOM 733 C C . ALA A 1 98 ? -1.192 -6.870 -20.749 1.00 61.09 98 ALA A C 1
ATOM 735 O O . ALA A 1 98 ? -1.298 -7.874 -21.451 1.00 61.09 98 ALA A O 1
ATOM 736 N N . THR A 1 99 ? -1.357 -5.640 -21.243 1.00 59.91 99 THR A N 1
ATOM 737 C CA . THR A 1 99 ? -1.812 -5.366 -22.620 1.00 59.91 99 THR A CA 1
ATOM 738 C C . THR A 1 99 ? -0.761 -5.758 -23.672 1.00 59.91 99 THR A C 1
ATOM 740 O O . THR A 1 99 ? -1.089 -6.167 -24.784 1.00 59.91 99 THR A O 1
ATOM 743 N N . THR A 1 100 ? 0.527 -5.687 -23.322 1.00 57.03 100 THR A N 1
ATOM 744 C CA . THR A 1 100 ? 1.631 -6.012 -24.245 1.00 57.03 100 THR A CA 1
ATOM 745 C C . THR A 1 100 ? 1.760 -7.521 -24.502 1.00 57.03 100 THR A C 1
ATOM 747 O O . THR A 1 100 ? 2.205 -7.942 -25.574 1.00 57.03 100 THR A O 1
ATOM 750 N N . VAL A 1 101 ? 1.346 -8.357 -23.543 1.00 57.25 101 VAL A N 1
ATOM 751 C CA . VAL A 1 101 ? 1.441 -9.820 -23.666 1.00 57.25 101 VAL A CA 1
ATOM 752 C C . VAL A 1 101 ? 0.376 -10.367 -24.622 1.00 57.25 101 VAL A C 1
ATOM 754 O O . VAL A 1 101 ? 0.690 -11.237 -25.433 1.00 57.25 101 VAL A O 1
ATOM 757 N N . GLU A 1 102 ? -0.843 -9.821 -24.606 1.00 53.41 102 GLU A N 1
ATOM 758 C CA . GLU A 1 102 ? -1.919 -10.254 -25.513 1.00 53.41 102 GLU A CA 1
ATOM 759 C C . GLU A 1 102 ? -1.616 -9.912 -26.983 1.00 53.41 102 GLU A C 1
ATOM 761 O O . GLU A 1 102 ? -1.809 -10.751 -27.862 1.00 53.41 102 GLU A O 1
ATOM 766 N N . ALA A 1 103 ? -1.008 -8.752 -27.258 1.00 54.66 103 ALA A N 1
ATOM 767 C CA . ALA A 1 103 ? -0.654 -8.339 -28.622 1.00 54.66 103 ALA A CA 1
ATOM 768 C C . ALA A 1 103 ? 0.414 -9.227 -29.302 1.00 54.66 103 ALA A C 1
ATOM 770 O O . ALA A 1 103 ? 0.531 -9.230 -30.527 1.00 54.66 103 ALA A O 1
ATOM 771 N N . THR A 1 104 ? 1.196 -9.990 -28.530 1.00 53.00 104 THR A N 1
ATOM 772 C CA . THR A 1 104 ? 2.245 -10.874 -29.072 1.00 53.00 104 THR A CA 1
ATOM 773 C C . THR A 1 104 ? 1.718 -12.279 -29.396 1.00 53.00 104 THR A C 1
ATOM 775 O O . THR A 1 104 ? 2.301 -12.981 -30.224 1.00 53.00 104 THR A O 1
ATOM 778 N N . VAL A 1 105 ? 0.609 -12.705 -28.778 1.00 55.91 105 VAL A N 1
ATOM 779 C CA . VAL A 1 105 ? 0.019 -14.036 -29.014 1.00 55.91 105 VAL A CA 1
ATOM 780 C C . VAL A 1 105 ? -0.764 -14.078 -30.332 1.00 55.91 105 VAL A C 1
ATOM 782 O O . VAL A 1 105 ? -0.692 -15.082 -31.037 1.00 55.91 105 VAL A O 1
ATOM 785 N N . ASP A 1 106 ? -1.402 -12.975 -30.733 1.00 49.31 106 ASP A N 1
ATOM 786 C CA . ASP A 1 106 ? -2.175 -12.888 -31.986 1.00 49.31 106 ASP A CA 1
ATOM 787 C C . ASP A 1 106 ? -1.315 -12.822 -33.269 1.00 49.31 106 ASP A C 1
ATOM 789 O O . ASP A 1 106 ? -1.824 -12.974 -34.374 1.00 49.31 106 ASP A O 1
ATOM 793 N N . GLN A 1 107 ? 0.007 -12.639 -33.162 1.00 50.66 107 GLN A N 1
ATOM 794 C CA . GLN A 1 107 ? 0.918 -12.609 -34.323 1.00 50.66 107 GLN A CA 1
ATOM 795 C C . GLN A 1 107 ? 1.552 -13.971 -34.659 1.00 50.66 107 GLN A C 1
ATOM 797 O O . GLN A 1 107 ? 2.456 -14.048 -35.494 1.00 50.66 107 GLN A O 1
ATOM 802 N N . ARG A 1 108 ? 1.111 -15.052 -34.003 1.00 51.81 108 ARG A N 1
ATOM 803 C CA . ARG A 1 108 ? 1.576 -16.428 -34.264 1.00 51.81 108 ARG A CA 1
ATOM 804 C C . ARG A 1 108 ? 0.477 -17.387 -34.745 1.00 51.81 108 ARG A C 1
ATOM 806 O O . ARG A 1 108 ? 0.720 -18.594 -34.743 1.00 51.81 108 ARG A O 1
ATOM 813 N N . ALA A 1 109 ? -0.683 -16.870 -35.156 1.00 45.34 109 ALA A N 1
ATOM 814 C CA . ALA A 1 109 ? -1.760 -17.647 -35.777 1.00 45.34 109 ALA A CA 1
ATOM 815 C C . ALA A 1 109 ? -1.703 -17.584 -37.311 1.00 45.34 109 ALA A C 1
ATOM 817 O O . ALA A 1 109 ? -1.456 -16.48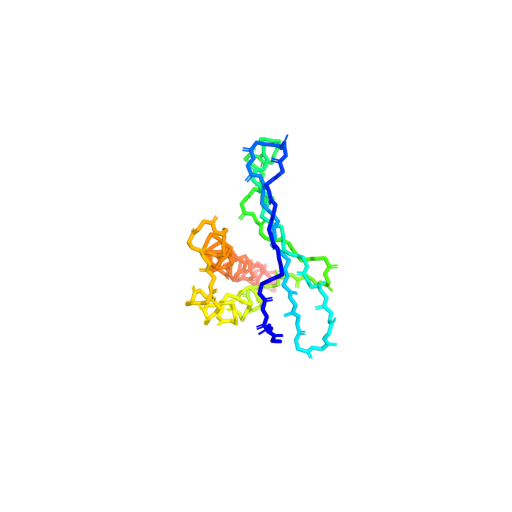2 -37.850 1.00 45.34 109 ALA A O 1
#

Solvent-accessible surface area (backbone atoms only — not comparable to full-atom values): 6173 Å² total; per-residue (Å²): 111,62,69,45,82,75,52,72,48,75,49,100,49,74,55,18,37,38,40,33,31,34,28,74,88,73,50,77,45,43,38,34,38,36,38,27,62,86,34,61,96,43,93,58,34,67,34,73,47,48,81,82,48,89,73,49,27,67,50,22,44,53,48,26,63,50,48,55,74,50,52,85,80,45,64,87,89,50,66,60,65,59,51,34,53,40,25,48,53,49,20,53,56,48,49,55,56,57,56,57,57,59,65,60,60,71,75,75,117

Foldseek 3Di:
DFDAWDDKDADPQCGKIWTWTQHPVRDIKIKIQPCGPVCPPHPSHLAIDIPPDDQALVNLQVVLVVLVVRVVVDPPVDCSVSSSVSSNVVSVVRVVVVVVVVVVVVVPD

Organism: NCBI:txid52131

Sequence (109 aa):
MFKSISDSAAAADGGSLALFVERFDGELEQFIINRSFASRGTPAYNKVVSNLRPLSADNCRAIAAALEPLLAATPSIHPLADFIETLKEQSKIESEAATTVEATVDQRA